Protein AF-A0A965ZRW4-F1 (afdb_monomer)

Structure (mmCIF, N/CA/C/O backbone):
data_AF-A0A965ZRW4-F1
#
_entry.id   AF-A0A965ZRW4-F1
#
loop_
_atom_site.group_PDB
_atom_site.id
_atom_site.type_symbol
_atom_site.label_atom_id
_atom_site.label_alt_id
_atom_site.label_comp_id
_atom_site.label_asym_id
_atom_site.label_entity_id
_atom_site.label_seq_id
_atom_site.pdbx_PDB_ins_code
_atom_site.Cartn_x
_atom_site.Cartn_y
_atom_site.Cartn_z
_atom_site.occupancy
_atom_site.B_iso_or_equiv
_atom_site.auth_seq_id
_atom_site.auth_comp_id
_atom_site.auth_asym_id
_atom_site.auth_atom_id
_atom_site.pdbx_PDB_model_num
ATOM 1 N N . VAL A 1 1 ? 6.486 5.364 2.674 1.00 88.69 1 VAL A N 1
ATOM 2 C CA . VAL A 1 1 ? 5.866 6.332 3.616 1.00 88.69 1 VAL A CA 1
ATOM 3 C C . VAL A 1 1 ? 4.372 6.036 3.697 1.00 88.69 1 VAL A C 1
ATOM 5 O O . VAL A 1 1 ? 3.772 5.916 2.629 1.00 88.69 1 VAL A O 1
ATOM 8 N N . PRO A 1 2 ? 3.800 5.826 4.897 1.00 95.00 2 PRO A N 1
ATOM 9 C CA . PRO A 1 2 ? 2.389 5.470 5.059 1.00 95.00 2 PRO A CA 1
ATOM 10 C C . PRO A 1 2 ? 1.451 6.657 4.798 1.00 95.00 2 PRO A C 1
ATOM 12 O O . PRO A 1 2 ? 1.881 7.809 4.853 1.00 95.00 2 PRO A O 1
ATOM 15 N N . ILE A 1 3 ? 0.168 6.370 4.570 1.00 96.81 3 ILE A N 1
ATOM 16 C CA . ILE A 1 3 ? -0.924 7.357 4.599 1.00 96.81 3 ILE A CA 1
ATOM 17 C C . ILE A 1 3 ? -1.998 6.939 5.596 1.00 96.81 3 ILE A C 1
ATOM 19 O O . ILE A 1 3 ? -2.165 5.753 5.871 1.00 96.81 3 ILE A O 1
ATOM 23 N N . VAL A 1 4 ? -2.751 7.919 6.091 1.00 96.56 4 VAL A N 1
ATOM 24 C CA . VAL A 1 4 ? -3.907 7.709 6.968 1.00 96.56 4 VAL A CA 1
ATOM 25 C C . VAL A 1 4 ? -5.171 8.129 6.225 1.00 96.56 4 VAL A C 1
ATOM 27 O O . VAL A 1 4 ? -5.215 9.205 5.630 1.00 96.56 4 VAL A O 1
ATOM 30 N N . SER A 1 5 ? -6.203 7.293 6.276 1.00 94.94 5 SER A N 1
ATOM 31 C CA . SER A 1 5 ? -7.561 7.638 5.865 1.00 94.94 5 SER A CA 1
ATOM 32 C C . SER A 1 5 ? -8.439 7.761 7.102 1.00 94.94 5 SER A C 1
ATOM 34 O O . SER A 1 5 ? -8.920 6.763 7.633 1.00 94.94 5 SER A O 1
ATOM 36 N N . ASN A 1 6 ? -8.673 8.997 7.543 1.00 94.25 6 ASN A N 1
ATOM 37 C CA . ASN A 1 6 ? -9.506 9.273 8.715 1.00 94.25 6 ASN A CA 1
ATOM 38 C C . ASN A 1 6 ? -10.957 8.793 8.524 1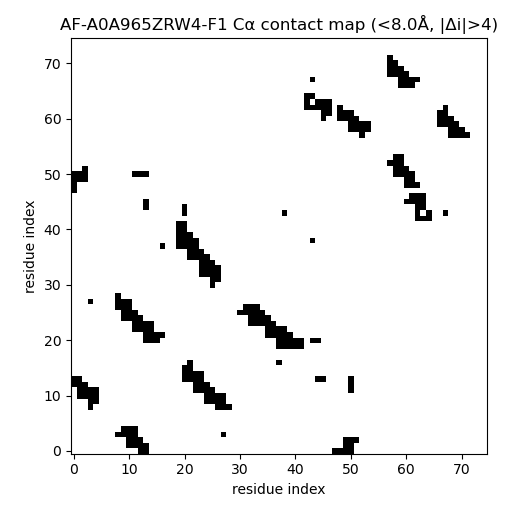.00 94.25 6 ASN A C 1
ATOM 40 O O . ASN A 1 6 ? -11.575 8.294 9.451 1.00 94.25 6 ASN A O 1
ATOM 44 N N . GLY A 1 7 ? -11.502 8.908 7.306 1.00 93.31 7 GLY A N 1
ATOM 45 C CA . GLY A 1 7 ? -12.877 8.483 7.017 1.00 93.31 7 GLY A CA 1
ATOM 46 C C . GLY A 1 7 ? -13.083 6.966 7.032 1.00 93.31 7 GLY A C 1
ATOM 47 O O . GLY A 1 7 ? -14.212 6.517 7.195 1.00 93.31 7 GLY A O 1
ATOM 48 N N . ALA A 1 8 ? -12.012 6.188 6.857 1.00 94.12 8 ALA A N 1
ATOM 49 C CA . ALA A 1 8 ? -12.053 4.729 6.920 1.00 94.12 8 ALA A CA 1
ATOM 50 C C . ALA A 1 8 ? -11.495 4.166 8.239 1.00 94.12 8 ALA A C 1
ATOM 52 O O . ALA A 1 8 ? -11.550 2.959 8.414 1.00 94.12 8 ALA A O 1
ATOM 53 N N . ASP A 1 9 ? -10.950 5.017 9.116 1.00 97.56 9 ASP A N 1
ATOM 54 C CA . ASP A 1 9 ? -10.161 4.651 10.301 1.00 97.56 9 ASP A CA 1
ATOM 55 C C . ASP A 1 9 ? -8.993 3.692 9.998 1.00 97.56 9 ASP A C 1
ATOM 57 O O . ASP A 1 9 ? -8.793 2.673 10.652 1.00 97.56 9 ASP A O 1
ATOM 61 N N . MET A 1 10 ? -8.218 4.004 8.951 1.00 97.88 10 MET A N 1
ATOM 62 C CA . MET A 1 10 ? -7.193 3.098 8.415 1.00 97.88 10 MET A CA 1
ATOM 63 C C . MET A 1 10 ? -5.846 3.777 8.169 1.00 97.88 10 MET A C 1
ATOM 65 O O . MET A 1 10 ? -5.783 4.897 7.658 1.00 97.88 10 MET A O 1
ATOM 69 N N . VAL A 1 11 ? -4.761 3.038 8.402 1.00 97.94 11 VAL A N 1
ATOM 70 C CA . VAL A 1 11 ? -3.410 3.323 7.903 1.00 97.94 11 VAL A CA 1
ATOM 71 C C . VAL A 1 11 ? -3.073 2.366 6.772 1.00 97.94 11 VAL A C 1
ATOM 73 O O . VAL A 1 11 ? -3.274 1.157 6.886 1.00 97.94 11 VAL A O 1
ATOM 76 N N . TYR A 1 12 ? -2.497 2.904 5.699 1.00 97.44 12 TYR A N 1
ATOM 77 C CA . TYR A 1 12 ? -1.999 2.121 4.575 1.00 97.44 12 TYR A CA 1
ATOM 78 C C . TYR A 1 12 ? -0.496 2.294 4.422 1.00 97.44 12 TYR A C 1
ATOM 80 O O . TYR A 1 12 ? 0.016 3.417 4.394 1.00 97.44 12 TYR A O 1
ATOM 88 N N . THR A 1 13 ? 0.218 1.180 4.294 1.00 96.12 13 THR A N 1
ATOM 89 C CA . THR A 1 13 ? 1.670 1.178 4.106 1.00 96.12 13 THR A CA 1
ATOM 90 C C . THR A 1 13 ? 2.118 0.018 3.229 1.00 96.12 13 THR A C 1
ATOM 92 O O . THR A 1 13 ? 1.396 -0.958 3.049 1.00 96.12 13 THR A O 1
ATOM 95 N N . VAL A 1 14 ? 3.337 0.114 2.701 1.00 95.31 14 VAL A N 1
ATOM 96 C CA . VAL A 1 14 ? 4.018 -1.039 2.109 1.00 95.31 14 VAL A CA 1
ATOM 97 C C . VAL A 1 14 ? 4.921 -1.648 3.170 1.00 95.31 14 VAL A C 1
ATOM 99 O O . VAL A 1 14 ? 5.834 -0.982 3.663 1.00 95.31 14 VAL A O 1
ATOM 102 N N . GLY A 1 15 ? 4.628 -2.892 3.531 1.00 93.56 15 GLY A N 1
ATOM 103 C CA . GLY A 1 15 ? 5.381 -3.695 4.483 1.00 93.56 15 GLY A CA 1
ATOM 104 C C . GLY A 1 15 ? 6.150 -4.826 3.805 1.00 93.56 15 GLY A C 1
ATOM 105 O O . GLY A 1 15 ? 6.337 -4.851 2.583 1.00 93.56 15 GLY A O 1
ATO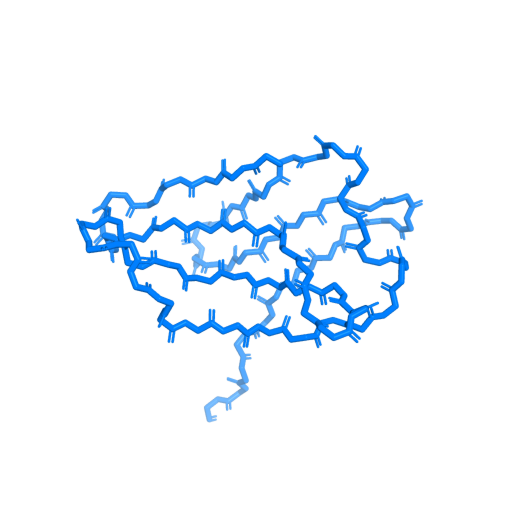M 106 N N . ALA A 1 16 ? 6.596 -5.772 4.628 1.00 93.25 16 ALA A N 1
ATOM 107 C CA . ALA A 1 16 ? 7.141 -7.038 4.173 1.00 93.25 16 ALA A CA 1
ATOM 108 C C . ALA A 1 16 ? 6.697 -8.173 5.106 1.00 93.25 16 ALA A C 1
ATOM 110 O O . ALA A 1 16 ? 6.747 -8.027 6.328 1.00 93.25 16 ALA A O 1
ATOM 111 N N . ARG A 1 17 ? 6.299 -9.309 4.528 1.00 94.25 17 ARG A N 1
ATOM 112 C CA . ARG A 1 17 ? 5.949 -10.555 5.228 1.00 94.25 17 ARG A CA 1
ATOM 113 C C . ARG A 1 17 ? 6.634 -11.723 4.537 1.00 94.25 17 ARG A C 1
ATOM 115 O O . ARG A 1 17 ? 6.630 -11.785 3.312 1.00 94.25 17 ARG A O 1
ATOM 122 N N . ASP A 1 18 ? 7.252 -12.618 5.304 1.00 94.00 18 ASP A N 1
ATOM 123 C CA . ASP A 1 18 ? 7.931 -13.818 4.785 1.00 94.00 18 ASP A CA 1
ATOM 124 C C . ASP A 1 18 ? 8.898 -13.525 3.620 1.00 94.00 18 ASP A C 1
ATOM 126 O O . ASP A 1 18 ? 8.938 -14.233 2.614 1.00 94.00 18 ASP A O 1
ATOM 130 N N . GLY A 1 19 ? 9.639 -12.414 3.715 1.00 90.75 19 GLY A N 1
ATOM 131 C CA . GLY A 1 19 ? 10.574 -11.962 2.676 1.00 90.75 19 GLY A CA 1
ATOM 132 C C . GLY A 1 19 ? 9.926 -11.382 1.410 1.00 90.75 19 GLY A C 1
ATOM 133 O O . GLY A 1 19 ? 10.638 -11.072 0.458 1.00 90.75 19 GLY A O 1
ATOM 134 N N . ASN A 1 20 ? 8.604 -11.214 1.391 1.00 93.25 20 ASN A N 1
ATOM 135 C CA . ASN A 1 20 ? 7.836 -10.677 0.273 1.00 93.25 20 ASN A CA 1
ATOM 136 C C . ASN A 1 20 ? 7.228 -9.315 0.611 1.00 93.25 20 ASN A C 1
ATOM 138 O O . ASN A 1 20 ? 6.840 -9.055 1.746 1.00 93.25 20 ASN A O 1
ATOM 142 N N . TRP A 1 21 ? 7.099 -8.455 -0.395 1.00 93.69 21 TRP A N 1
ATOM 143 C CA . TRP A 1 21 ? 6.539 -7.116 -0.244 1.00 93.69 21 TRP A CA 1
ATOM 144 C C . TRP A 1 21 ? 5.021 -7.181 -0.183 1.00 93.69 21 TRP A C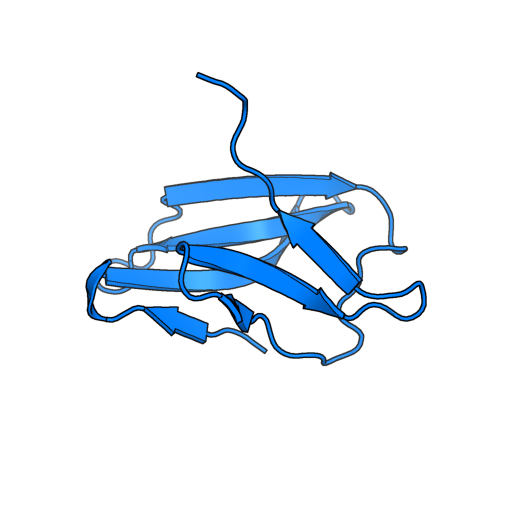 1
ATOM 146 O O . TRP A 1 21 ? 4.386 -7.895 -0.970 1.00 93.69 2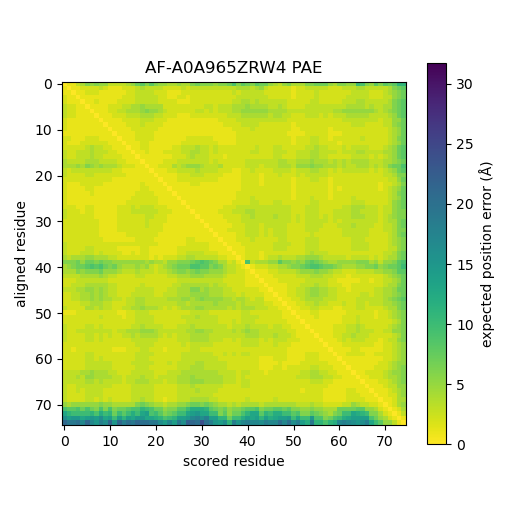1 TRP A O 1
ATOM 156 N N . THR A 1 22 ? 4.433 -6.395 0.709 1.00 95.06 22 THR A N 1
ATOM 157 C CA . THR A 1 22 ? 2.997 -6.416 0.981 1.00 95.06 22 THR A CA 1
ATOM 158 C C . THR A 1 22 ? 2.415 -5.010 0.999 1.00 95.06 22 THR A C 1
ATOM 160 O O . THR A 1 22 ? 3.050 -4.073 1.474 1.00 95.06 22 THR A O 1
ATOM 163 N N . MET A 1 23 ? 1.192 -4.854 0.496 1.00 95.62 23 MET A N 1
ATOM 164 C CA . MET A 1 23 ? 0.340 -3.736 0.902 1.00 95.62 23 MET A CA 1
ATOM 165 C C . MET A 1 23 ? -0.349 -4.119 2.198 1.00 95.62 23 MET A C 1
ATOM 167 O O . MET A 1 23 ? -0.934 -5.195 2.271 1.00 95.62 23 MET A O 1
ATOM 171 N N . GLU A 1 24 ? -0.292 -3.246 3.188 1.00 96.81 24 GLU A N 1
ATOM 172 C CA . GLU A 1 24 ? -0.852 -3.460 4.515 1.00 96.81 24 GLU A CA 1
ATOM 173 C C . GLU A 1 24 ? -1.954 -2.432 4.764 1.00 96.81 24 GLU A C 1
ATOM 175 O O . GLU A 1 24 ? -1.753 -1.233 4.545 1.00 96.81 24 GLU A O 1
ATOM 180 N N . GLY A 1 25 ? -3.102 -2.909 5.236 1.00 97.25 25 GLY A N 1
ATOM 181 C CA . GLY A 1 25 ? -4.158 -2.101 5.827 1.00 97.25 25 GLY A CA 1
ATOM 182 C C . GLY A 1 25 ? -4.239 -2.388 7.321 1.00 97.25 25 GLY A C 1
ATOM 183 O O . GLY A 1 25 ? -4.400 -3.541 7.727 1.00 97.25 25 GLY A O 1
ATOM 184 N N . ILE A 1 26 ? -4.116 -1.341 8.128 1.00 98.38 26 ILE A N 1
ATOM 185 C CA . ILE A 1 26 ? -4.070 -1.409 9.589 1.00 98.38 26 ILE A CA 1
ATOM 186 C C . ILE A 1 26 ? -5.175 -0.511 10.139 1.00 98.38 26 ILE A C 1
ATOM 188 O O . ILE A 1 26 ? -5.333 0.612 9.662 1.00 98.38 26 ILE A O 1
ATOM 192 N N . ASP A 1 27 ? -5.913 -0.997 11.128 1.00 98.38 27 ASP A N 1
ATOM 193 C CA . ASP A 1 27 ? -6.898 -0.212 11.866 1.00 98.38 27 ASP A CA 1
ATOM 194 C C . ASP A 1 27 ? -6.173 0.903 12.632 1.00 98.38 27 ASP A C 1
ATOM 196 O O . ASP A 1 27 ? -5.222 0.652 13.378 1.00 98.38 27 ASP A O 1
ATOM 200 N N . TRP A 1 28 ? -6.557 2.154 12.387 1.00 97.62 28 TRP A N 1
ATOM 201 C CA . TRP A 1 28 ? -5.821 3.311 12.900 1.00 97.62 28 TRP A CA 1
ATOM 202 C C . TRP A 1 28 ? -5.938 3.460 14.417 1.00 97.62 28 TRP A C 1
ATOM 204 O O . TRP A 1 28 ? -4.977 3.876 15.066 1.00 97.62 28 TRP A O 1
ATOM 214 N N . THR A 1 29 ? -7.082 3.088 14.983 1.00 97.62 29 THR A N 1
ATOM 215 C CA . THR A 1 29 ? -7.352 3.224 16.414 1.00 97.62 29 THR A CA 1
ATOM 216 C C . THR A 1 29 ? -6.644 2.144 17.233 1.00 97.62 29 THR A C 1
ATOM 218 O O . THR A 1 29 ? -6.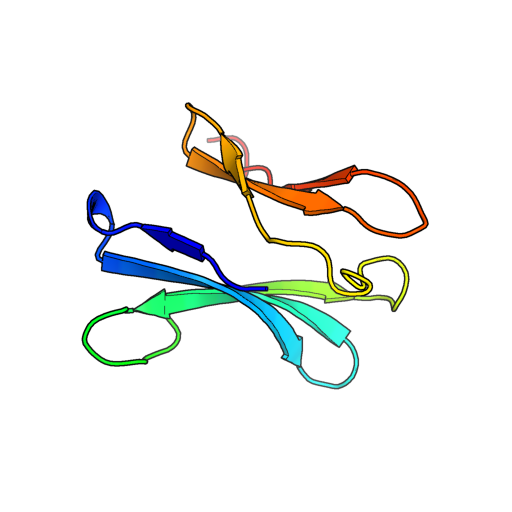075 2.427 18.289 1.00 97.62 29 THR A O 1
ATOM 221 N N . THR A 1 30 ? -6.682 0.900 16.765 1.00 98.12 30 THR A N 1
ATOM 222 C CA . THR A 1 30 ? -6.215 -0.279 17.511 1.00 98.12 30 THR A CA 1
ATOM 223 C C . THR A 1 30 ? -4.805 -0.717 17.122 1.00 98.12 30 THR A C 1
ATOM 225 O O . THR A 1 30 ? -4.119 -1.363 17.913 1.00 98.12 30 THR A O 1
ATOM 228 N N . GLY A 1 31 ? -4.355 -0.373 15.914 1.00 97.44 31 GLY A N 1
ATOM 229 C CA . GLY A 1 31 ? -3.109 -0.873 15.338 1.00 97.44 31 GLY A CA 1
ATOM 230 C C . GLY A 1 31 ? -3.188 -2.323 14.847 1.00 97.44 31 GLY A C 1
A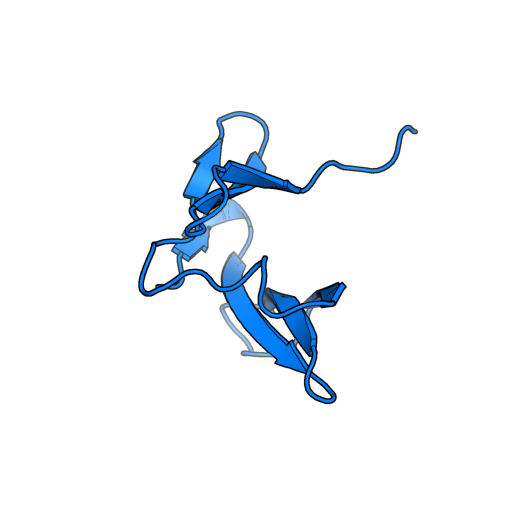TOM 231 O O . GLY A 1 31 ? -2.162 -2.881 14.448 1.00 97.44 31 GLY A O 1
ATOM 232 N N . GLU A 1 32 ? -4.367 -2.950 14.861 1.00 98.31 32 GLU A N 1
ATOM 233 C CA . GLU A 1 32 ? -4.547 -4.316 14.374 1.00 98.31 32 GLU A CA 1
ATOM 234 C C . GLU A 1 32 ? -4.496 -4.386 12.841 1.00 98.31 32 GLU A C 1
ATOM 236 O O . GLU A 1 32 ? -4.921 -3.484 12.119 1.00 98.31 32 GLU A O 1
ATOM 241 N N . SER A 1 33 ? -3.960 -5.487 12.311 1.00 97.62 33 SER A N 1
ATOM 242 C CA . SER A 1 33 ? -3.943 -5.724 10.866 1.00 97.62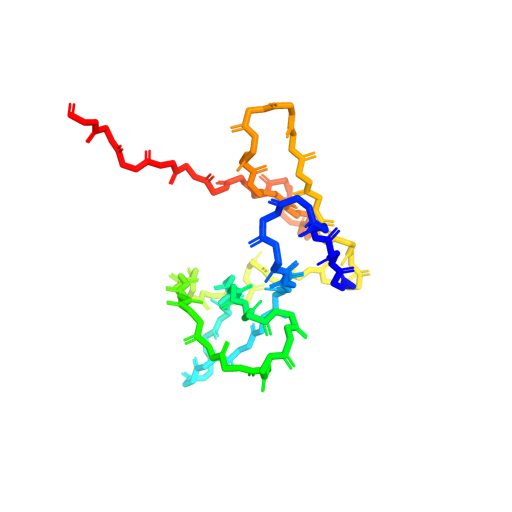 33 SER A CA 1
ATOM 243 C C . SER A 1 33 ? -5.348 -6.087 10.386 1.00 97.62 33 SER A C 1
ATOM 245 O O . SER A 1 33 ? -5.908 -7.090 10.819 1.00 97.62 33 SER A O 1
ATOM 247 N N . VAL A 1 34 ? -5.887 -5.302 9.454 1.00 97.62 34 VAL A N 1
ATOM 248 C CA . VAL A 1 34 ? -7.207 -5.541 8.850 1.00 97.62 34 VAL A CA 1
ATOM 249 C C . VAL A 1 34 ? -7.073 -6.378 7.583 1.00 97.62 34 VAL A C 1
ATOM 251 O O . VAL A 1 34 ? -7.835 -7.317 7.366 1.00 97.62 34 VAL A O 1
ATOM 254 N N . PHE A 1 35 ? -6.091 -6.061 6.736 1.00 95.31 35 PHE A N 1
ATOM 255 C CA . PHE A 1 35 ? -5.763 -6.875 5.569 1.00 95.31 35 PHE A CA 1
ATOM 256 C C . PHE A 1 35 ? -4.303 -6.717 5.156 1.00 95.31 35 PHE A C 1
ATOM 258 O O . PHE A 1 35 ? -3.642 -5.728 5.475 1.00 95.31 35 PHE A O 1
ATOM 265 N N . HIS A 1 36 ? -3.829 -7.674 4.362 1.00 95.00 36 HIS A N 1
ATOM 266 C CA . HIS A 1 36 ? -2.593 -7.543 3.607 1.00 95.00 36 HIS A CA 1
ATOM 267 C C . HIS A 1 36 ? -2.750 -8.138 2.206 1.00 95.00 36 HIS A C 1
ATOM 269 O O . HIS A 1 36 ? -3.520 -9.074 1.995 1.00 95.00 36 HIS A O 1
ATOM 275 N N . TYR A 1 37 ? -2.007 -7.597 1.245 1.00 93.38 37 TYR A N 1
ATOM 276 C CA . TYR A 1 37 ? -1.911 -8.133 -0.108 1.00 93.38 37 TYR A CA 1
ATOM 277 C C . TYR A 1 37 ? -0.447 -8.338 -0.483 1.00 93.38 37 TYR A C 1
ATOM 279 O O . TYR A 1 37 ? 0.306 -7.373 -0.648 1.00 93.38 37 TYR A O 1
ATOM 287 N N . THR A 1 38 ? -0.043 -9.598 -0.632 1.00 94.81 38 THR A N 1
ATOM 288 C CA . THR A 1 38 ? 1.323 -9.959 -1.012 1.00 94.81 38 THR A CA 1
ATOM 289 C C . THR A 1 38 ? 1.547 -9.695 -2.491 1.00 94.81 38 THR A C 1
ATOM 291 O O . THR A 1 38 ? 1.016 -10.377 -3.361 1.00 94.81 38 THR A O 1
ATOM 294 N N . THR A 1 39 ? 2.380 -8.699 -2.775 1.00 92.44 39 THR A N 1
ATOM 295 C CA . THR A 1 39 ? 2.846 -8.396 -4.132 1.00 92.44 39 THR A CA 1
ATOM 296 C C . THR A 1 39 ? 3.961 -9.352 -4.561 1.00 92.44 39 THR A C 1
ATOM 298 O O . THR A 1 39 ? 4.075 -9.684 -5.740 1.00 92.44 39 THR A O 1
ATOM 301 N N . GLY A 1 40 ? 4.755 -9.843 -3.601 1.00 88.56 40 GLY A N 1
ATOM 302 C CA . GLY A 1 40 ? 5.816 -10.822 -3.821 1.00 88.56 40 GLY A CA 1
ATOM 303 C C . GLY A 1 40 ? 7.196 -10.171 -3.908 1.00 88.56 40 GLY A C 1
ATOM 304 O O . GLY A 1 40 ? 7.784 -9.785 -2.902 1.00 88.56 40 GLY A O 1
ATOM 305 N N . SER A 1 41 ? 7.712 -10.053 -5.131 1.00 88.81 41 SER A N 1
ATOM 306 C CA . SER A 1 41 ? 9.101 -9.676 -5.438 1.00 88.81 41 SER A CA 1
ATOM 307 C C . SER A 1 41 ? 9.505 -8.255 -5.001 1.00 88.81 41 SER A C 1
ATOM 309 O O . SER A 1 41 ? 8.697 -7.327 -4.958 1.00 88.81 41 SER A O 1
ATOM 311 N N . THR A 1 42 ? 10.816 -8.062 -4.822 1.00 88.94 42 THR A N 1
ATOM 312 C CA . THR A 1 42 ? 11.493 -6.765 -4.634 1.00 88.94 42 THR A CA 1
ATOM 313 C C . THR A 1 42 ? 11.153 -5.716 -5.694 1.00 88.94 42 THR A C 1
ATOM 315 O O . THR A 1 42 ? 11.308 -4.521 -5.438 1.00 88.94 42 THR A O 1
ATOM 318 N N . ARG A 1 43 ? 10.639 -6.118 -6.868 1.00 92.25 43 ARG A N 1
ATOM 319 C CA . ARG A 1 43 ? 10.163 -5.189 -7.906 1.00 92.25 43 ARG A CA 1
ATOM 320 C C . ARG A 1 43 ? 9.098 -4.210 -7.408 1.00 92.25 43 ARG A C 1
ATOM 322 O O . ARG A 1 43 ? 8.950 -3.150 -8.009 1.00 92.25 43 ARG A O 1
ATOM 329 N N . TYR A 1 44 ? 8.387 -4.571 -6.339 1.00 93.81 44 TYR A N 1
ATOM 330 C CA . TYR A 1 44 ? 7.312 -3.787 -5.738 1.00 93.81 44 TYR A CA 1
ATOM 331 C C . TYR A 1 44 ? 7.758 -2.936 -4.544 1.00 93.81 44 TYR A C 1
ATOM 333 O O . TYR A 1 44 ? 6.924 -2.334 -3.868 1.00 93.81 44 TYR A O 1
ATOM 341 N N . ASN A 1 45 ? 9.064 -2.845 -4.287 1.00 92.12 45 ASN A N 1
ATOM 342 C CA . ASN A 1 45 ? 9.605 -1.948 -3.276 1.00 92.12 45 ASN A CA 1
ATOM 343 C C . ASN A 1 45 ? 9.273 -0.481 -3.602 1.00 92.12 45 ASN A C 1
ATOM 345 O O . ASN A 1 45 ? 9.431 -0.038 -4.741 1.00 92.12 45 ASN A O 1
ATOM 349 N N . THR A 1 46 ? 8.830 0.263 -2.587 1.00 92.25 46 THR A N 1
ATOM 350 C CA . THR A 1 46 ? 8.509 1.695 -2.685 1.00 92.25 46 THR A CA 1
ATOM 351 C C . THR A 1 46 ? 9.727 2.565 -2.951 1.00 92.25 46 THR A C 1
ATOM 353 O O . THR A 1 46 ? 9.580 3.660 -3.480 1.00 92.25 46 THR A O 1
ATOM 356 N N . GLN A 1 47 ? 10.929 2.127 -2.562 1.00 91.88 47 GLN A N 1
ATOM 357 C CA . GLN A 1 47 ? 12.156 2.925 -2.650 1.00 91.88 47 GLN A CA 1
ATOM 358 C C . GLN A 1 47 ? 11.941 4.327 -2.056 1.00 91.88 47 GLN A C 1
ATOM 360 O O . GLN A 1 47 ? 12.213 5.347 -2.683 1.00 91.88 47 GLN A O 1
ATOM 365 N N . PHE A 1 48 ? 11.399 4.350 -0.833 1.00 89.38 48 PHE A N 1
ATOM 366 C CA . PHE A 1 48 ? 11.031 5.545 -0.063 1.00 89.38 48 PHE A CA 1
ATOM 367 C C . PHE A 1 48 ? 9.837 6.351 -0.593 1.00 89.38 48 PHE A C 1
ATOM 369 O O . PHE A 1 48 ? 9.490 7.371 0.003 1.00 89.38 48 PHE A O 1
ATOM 376 N N . SER A 1 49 ? 9.134 5.885 -1.628 1.00 92.00 49 SER A N 1
ATOM 377 C CA . SER A 1 49 ? 7.911 6.547 -2.076 1.00 92.00 49 SER A CA 1
ATOM 378 C C . SER A 1 49 ? 6.780 6.491 -1.045 1.00 92.00 49 SER A C 1
ATOM 380 O O . SER A 1 49 ? 6.699 5.608 -0.177 1.00 92.00 49 SER A O 1
ATOM 382 N N . GLY A 1 50 ? 5.855 7.441 -1.169 1.00 93.12 50 GLY A N 1
ATOM 383 C CA . GLY A 1 50 ? 4.564 7.384 -0.492 1.00 93.12 50 GLY A CA 1
ATOM 384 C C . GLY A 1 50 ? 3.646 6.317 -1.081 1.00 93.12 50 GLY A C 1
ATOM 385 O O . GLY A 1 50 ? 3.743 5.987 -2.266 1.00 93.12 50 GLY A O 1
ATOM 386 N N . VAL A 1 51 ? 2.761 5.797 -0.232 1.00 96.62 51 VAL A N 1
ATOM 387 C CA . VAL A 1 51 ? 1.477 5.238 -0.669 1.00 96.62 51 VAL A CA 1
ATOM 388 C C . VAL A 1 51 ? 0.543 6.410 -0.961 1.00 96.62 51 VAL A C 1
ATOM 390 O O . VAL A 1 51 ? 0.616 7.437 -0.297 1.00 96.62 51 VAL A O 1
ATOM 393 N N . LEU A 1 52 ? -0.307 6.283 -1.968 1.00 95.50 52 LEU A N 1
ATOM 394 C CA . LEU A 1 52 ? -1.304 7.273 -2.348 1.00 95.50 52 LEU A CA 1
ATOM 395 C C . LEU A 1 52 ? -2.650 6.579 -2.559 1.00 95.50 52 LEU A C 1
ATOM 397 O O . LEU A 1 52 ? -2.718 5.362 -2.744 1.00 95.50 52 LEU A O 1
ATOM 401 N N . MET A 1 53 ? -3.715 7.370 -2.518 1.00 94.81 53 MET A N 1
ATOM 402 C CA . MET A 1 53 ? -5.082 6.921 -2.744 1.00 94.81 53 MET A CA 1
ATOM 403 C C . MET A 1 53 ? -5.744 7.831 -3.775 1.00 94.81 53 MET A C 1
ATOM 405 O O . MET A 1 53 ? -5.545 9.046 -3.737 1.00 94.81 53 MET A O 1
ATOM 409 N N . ASP A 1 54 ? -6.491 7.248 -4.711 1.00 92.81 54 ASP A N 1
ATOM 410 C CA . ASP A 1 54 ? -7.262 8.013 -5.693 1.00 92.81 54 ASP A CA 1
ATOM 411 C C . ASP A 1 54 ? -8.687 8.302 -5.205 1.00 92.81 54 ASP A C 1
ATOM 413 O O . ASP A 1 54 ? -9.090 7.914 -4.108 1.00 92.81 54 ASP A O 1
ATOM 417 N N . GLN A 1 55 ? -9.457 9.008 -6.033 1.00 91.88 55 GLN A N 1
ATOM 418 C CA . GLN A 1 55 ? -10.827 9.416 -5.714 1.00 91.88 55 GLN A CA 1
ATOM 419 C C . GLN A 1 55 ? -11.786 8.219 -5.589 1.00 91.88 55 GLN A C 1
ATOM 421 O O . GLN A 1 55 ? -12.822 8.319 -4.937 1.00 91.88 55 GLN A O 1
ATOM 426 N N . GLU A 1 56 ? -11.440 7.066 -6.166 1.00 91.44 56 GLU A N 1
ATOM 427 C CA . GLU A 1 56 ? -12.213 5.827 -6.070 1.00 91.44 56 GLU A CA 1
ATOM 428 C C . GLU A 1 56 ? -11.814 4.968 -4.853 1.00 91.44 56 GLU A C 1
ATOM 430 O O . GLU A 1 56 ? -12.394 3.897 -4.611 1.00 91.44 56 GLU A O 1
ATOM 435 N N . GLY A 1 57 ? -10.831 5.421 -4.070 1.00 91.25 57 GLY A N 1
ATOM 436 C CA . GLY A 1 57 ? -10.308 4.719 -2.904 1.00 91.25 57 GLY A CA 1
ATOM 437 C C . GLY A 1 57 ? -9.412 3.533 -3.264 1.00 91.25 57 GLY A C 1
ATOM 438 O O . GLY A 1 57 ? -9.362 2.560 -2.507 1.00 91.25 57 GLY A O 1
ATOM 439 N N . ARG A 1 58 ? -8.760 3.551 -4.432 1.00 93.62 58 ARG A N 1
ATOM 440 C CA . ARG A 1 58 ? -7.733 2.568 -4.803 1.00 93.62 58 ARG A CA 1
ATOM 441 C C . ARG A 1 58 ? -6.377 3.052 -4.324 1.00 93.62 58 ARG A C 1
ATOM 443 O O . ARG A 1 58 ? -6.034 4.225 -4.459 1.00 93.62 58 ARG A O 1
ATOM 450 N N . LEU A 1 59 ? -5.596 2.123 -3.788 1.00 95.44 59 LEU A N 1
ATOM 451 C CA . LEU A 1 59 ? -4.240 2.394 -3.328 1.00 95.44 59 LEU A CA 1
ATOM 452 C C . LEU A 1 59 ? -3.265 2.279 -4.496 1.00 95.44 59 LEU A C 1
ATOM 454 O O . LEU A 1 59 ? -3.430 1.431 -5.378 1.00 95.44 59 LEU A O 1
ATOM 458 N N . PHE A 1 60 ? -2.220 3.096 -4.486 1.00 95.94 60 PHE A N 1
ATOM 459 C CA . PHE A 1 60 ? -1.109 2.972 -5.419 1.00 95.94 60 PHE A CA 1
ATOM 460 C C . PHE A 1 60 ? 0.191 3.493 -4.814 1.00 95.94 60 PHE A C 1
ATOM 462 O O . PHE A 1 60 ? 0.191 4.316 -3.901 1.00 95.94 60 PHE A O 1
ATOM 469 N N . HIS A 1 61 ? 1.318 3.005 -5.322 1.00 95.44 61 HIS A N 1
ATOM 470 C CA . HIS A 1 61 ? 2.642 3.489 -4.942 1.00 95.44 61 HIS A CA 1
ATOM 471 C C . HIS A 1 61 ? 3.614 3.379 -6.116 1.00 95.44 61 HIS A C 1
ATOM 473 O O . HIS A 1 61 ? 3.425 2.574 -7.032 1.00 95.44 61 HIS A O 1
ATOM 479 N N . THR A 1 62 ? 4.657 4.207 -6.114 1.00 95.44 62 THR A N 1
ATOM 480 C CA . THR A 1 62 ? 5.700 4.144 -7.142 1.00 95.44 62 THR A CA 1
ATOM 481 C C . THR A 1 62 ? 6.778 3.148 -6.756 1.00 95.44 62 THR A C 1
ATOM 483 O O . THR A 1 62 ? 7.141 3.003 -5.596 1.00 95.44 62 THR A O 1
ATOM 486 N N . THR A 1 63 ? 7.341 2.509 -7.761 1.00 94.75 63 THR A N 1
ATOM 487 C CA . THR A 1 63 ? 8.499 1.630 -7.670 1.00 94.75 63 THR A CA 1
ATOM 488 C C . THR A 1 63 ? 9.513 2.107 -8.705 1.00 94.75 63 THR A C 1
ATOM 490 O O . THR A 1 63 ? 9.176 2.881 -9.604 1.00 94.75 63 THR A O 1
ATOM 493 N N . ILE A 1 64 ? 10.735 1.581 -8.671 1.00 94.31 64 ILE A N 1
ATOM 494 C CA . ILE A 1 64 ? 11.704 1.823 -9.757 1.00 94.31 64 ILE A CA 1
ATOM 495 C C . ILE A 1 64 ? 11.244 1.257 -11.115 1.00 94.31 64 ILE A C 1
ATOM 497 O O . ILE A 1 64 ? 11.814 1.603 -12.143 1.00 94.31 64 ILE A O 1
ATOM 501 N N . HIS A 1 65 ? 10.208 0.412 -11.130 1.00 93.88 65 HIS A N 1
ATOM 502 C CA . HIS A 1 65 ? 9.644 -0.211 -12.328 1.00 93.88 65 HIS A CA 1
ATOM 503 C C . HIS A 1 65 ? 8.343 0.459 -12.808 1.00 93.88 65 HIS A C 1
ATOM 505 O O . HIS A 1 65 ? 7.702 -0.056 -13.722 1.00 93.88 65 HIS A O 1
ATOM 511 N N . GLY A 1 66 ? 7.925 1.572 -12.194 1.00 94.62 66 GLY A N 1
ATOM 512 C CA . GLY A 1 66 ? 6.690 2.287 -12.532 1.00 94.62 66 GLY A CA 1
ATOM 513 C C . GLY A 1 66 ? 5.699 2.376 -11.370 1.00 94.62 66 GLY A C 1
ATOM 514 O O . GLY A 1 66 ? 6.068 2.200 -10.209 1.00 94.62 66 GLY A O 1
ATOM 515 N N . ILE A 1 67 ? 4.435 2.666 -11.680 1.00 94.88 67 ILE A N 1
ATOM 516 C CA . ILE A 1 67 ? 3.357 2.826 -10.692 1.00 94.88 67 ILE A CA 1
ATOM 517 C C . ILE A 1 67 ? 2.616 1.497 -10.533 1.00 94.88 67 ILE A C 1
ATOM 519 O O . ILE A 1 67 ? 2.107 0.950 -11.510 1.00 94.88 67 ILE A O 1
ATOM 523 N N . LEU A 1 68 ? 2.524 0.999 -9.301 1.00 93.88 68 LEU A N 1
ATOM 524 C CA . LEU A 1 68 ? 1.662 -0.125 -8.950 1.00 93.88 68 LEU A CA 1
ATOM 525 C C . LEU A 1 68 ? 0.341 0.412 -8.402 1.00 93.88 68 LEU A C 1
ATOM 527 O O . LEU A 1 68 ? 0.355 1.194 -7.456 1.00 93.88 68 LEU A O 1
ATOM 531 N N . ARG A 1 69 ? -0.788 -0.044 -8.953 1.00 94.75 69 ARG A N 1
ATOM 532 C CA . ARG A 1 69 ? -2.135 0.216 -8.426 1.00 94.75 69 ARG A CA 1
ATOM 533 C C . ARG A 1 69 ? -2.772 -1.093 -7.974 1.00 94.75 69 ARG A C 1
ATOM 535 O O . ARG A 1 69 ? -2.681 -2.095 -8.679 1.00 94.75 69 ARG A O 1
ATOM 542 N N . TYR A 1 70 ? -3.418 -1.070 -6.815 1.00 92.75 70 TYR A N 1
ATOM 543 C CA . TYR A 1 70 ? -4.133 -2.214 -6.261 1.00 92.75 70 TYR A CA 1
ATOM 544 C C . TYR A 1 70 ? -5.590 -2.151 -6.701 1.00 92.75 70 TYR A C 1
ATOM 546 O O . TYR A 1 70 ? -6.322 -1.230 -6.335 1.00 92.75 70 TYR A O 1
ATOM 554 N N . GLU A 1 71 ? -5.995 -3.125 -7.510 1.00 89.50 71 GLU A N 1
ATOM 555 C CA . GLU A 1 71 ? -7.369 -3.238 -7.985 1.00 89.50 71 GLU A CA 1
ATOM 556 C C . GLU A 1 71 ? -8.225 -4.052 -7.025 1.00 89.50 71 GLU A C 1
ATOM 558 O O . GLU A 1 71 ? -7.763 -4.994 -6.378 1.00 89.50 71 GLU A O 1
ATOM 563 N N . ARG A 1 72 ? -9.512 -3.712 -6.981 1.00 81.62 72 ARG A N 1
ATOM 564 C CA . ARG A 1 72 ? -10.522 -4.578 -6.374 1.00 81.62 72 ARG A CA 1
ATOM 565 C C . ARG A 1 72 ? -10.816 -5.716 -7.351 1.00 81.62 72 ARG A C 1
ATOM 567 O O . ARG A 1 72 ? -10.858 -5.490 -8.560 1.00 81.62 72 ARG A O 1
ATOM 574 N N . LEU A 1 73 ? -11.042 -6.924 -6.838 1.00 76.94 73 LEU A N 1
ATOM 575 C CA . LEU A 1 73 ? -11.542 -8.012 -7.677 1.00 76.94 73 LEU A CA 1
ATOM 576 C C . LEU A 1 73 ? -12.895 -7.604 -8.297 1.00 76.94 73 LEU A C 1
ATOM 578 O O . LEU A 1 73 ? -13.672 -6.908 -7.629 1.00 76.94 73 LEU A O 1
ATOM 582 N N . PRO A 1 74 ? -13.184 -8.005 -9.551 1.00 75.25 74 PRO A N 1
ATOM 583 C CA . PRO A 1 74 ? -14.508 -7.824 -10.136 1.00 75.25 74 PRO A CA 1
ATOM 584 C C . PRO A 1 74 ? -15.574 -8.438 -9.220 1.00 75.25 74 PRO A C 1
ATOM 586 O O . PRO A 1 74 ? -15.344 -9.503 -8.646 1.00 75.25 74 PRO A O 1
ATOM 589 N N . ARG A 1 75 ? -16.706 -7.745 -9.068 1.00 61.91 75 ARG A N 1
ATOM 590 C CA . ARG A 1 75 ? -17.890 -8.283 -8.386 1.00 61.91 75 ARG A CA 1
ATO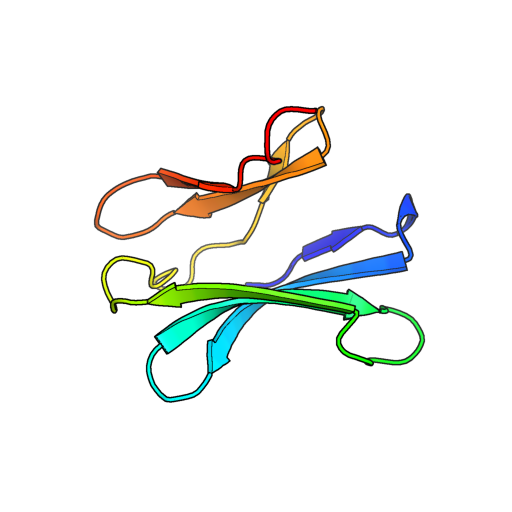M 591 C C . ARG A 1 75 ? -18.661 -9.219 -9.300 1.00 61.91 75 ARG A C 1
ATOM 593 O O . ARG A 1 75 ? -18.719 -8.909 -10.511 1.00 61.91 75 ARG A O 1
#

Sequence (75 aa):
VPIVSNGADMVYTVGARDGNWTMEGIDWTTGESVFHYTTGSTRYNTQFSGVLMDQEGRLFHTTIHGILRYERLPR

Foldseek 3Di:
DWDADPVVQWIWDWDDDPNFIKIWIARNPPRHTPDIDTPGDPQPDQVPW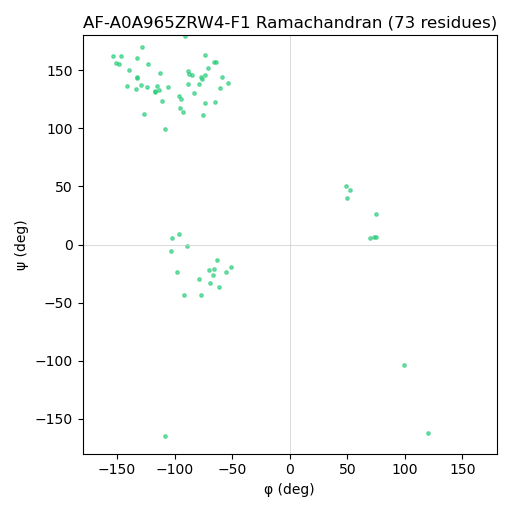YWDADPVGWIWGAGPNGIDIDDDDDD

pLDDT: mean 93.3, std 5.49, range [61.91, 98.38]

Nearest PDB structures (foldseek):
  7cqy-assembly3_F  TM=6.999E-01  e=4.469E-02  Acidithiobacillus ferrooxidans
  4fgi-assembly3_F  TM=5.758E-01  e=9.535E-02  Pseudomonas aeruginosa PAO1
  6ww7-assembly1_A  TM=6.074E-01  e=5.388E-01  Homo sapiens
  8j0o-assembly1_A  TM=4.525E-01  e=1.772E+00  Homo sapiens
  8qgy-assembly1_A  TM=3.046E-01  e=4.340E-01  Homo sapiens

Radius of gyration: 12.02 Å; Cα contacts (8 Å, |Δi|>4): 149; chains: 1; bounding box: 30×23×30 Å

Mean predicted aligned error: 3.0 Å

Secondary structure (DSSP, 8-state):
--EEEGGGTEEEEEEEETTEEEEEEEETTT--EEEEEEEESGGG--TTPPEEE-TT--EEEEETTEEEE-PPPP-

Solvent-accessible surface area (backbone atoms only — not comparable to full-atom values): 4482 Å² total; per-residue (Å²): 74,68,40,74,40,77,94,75,45,30,34,38,36,80,51,72,54,97,93,21,29,22,44,37,35,25,33,57,88,80,66,46,80,74,45,75,46,79,74,36,55,78,72,67,40,40,86,82,32,50,47,48,69,52,97,87,70,39,46,32,35,42,25,96,83,45,78,49,70,56,78,76,78,86,131